Protein AF-A0A9X9F0G4-F1 (afdb_monomer)

Structure (mmCIF, N/CA/C/O backbone):
data_AF-A0A9X9F0G4-F1
#
_entry.id   AF-A0A9X9F0G4-F1
#
loop_
_atom_site.group_PDB
_atom_site.id
_atom_site.type_symbol
_atom_site.label_atom_id
_atom_site.label_alt_id
_atom_site.label_comp_id
_atom_site.label_asym_id
_atom_site.label_entity_id
_atom_site.label_seq_id
_atom_site.pdbx_PDB_ins_code
_atom_site.Cartn_x
_atom_site.Cartn_y
_atom_site.Cartn_z
_atom_site.occupancy
_atom_site.B_iso_or_equiv
_atom_site.auth_seq_id
_atom_site.auth_comp_id
_atom_site.auth_asym_id
_atom_site.auth_atom_id
_atom_site.pdbx_PDB_model_num
ATOM 1 N N . ILE A 1 1 ? 20.045 -25.524 -5.610 1.00 63.16 1 ILE A N 1
ATOM 2 C CA . ILE A 1 1 ? 19.252 -25.279 -4.38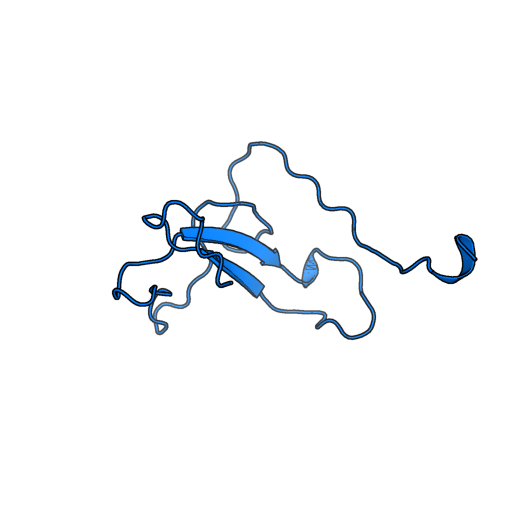1 1.00 63.16 1 ILE A CA 1
ATOM 3 C C . ILE A 1 1 ? 18.971 -23.792 -4.144 1.00 63.16 1 ILE A C 1
ATOM 5 O O . ILE A 1 1 ? 17.831 -23.404 -4.335 1.00 63.16 1 ILE A O 1
ATOM 9 N N . LEU A 1 2 ? 19.940 -22.937 -3.767 1.00 71.81 2 LEU A N 1
ATOM 10 C CA . LEU A 1 2 ? 19.639 -21.510 -3.506 1.00 71.81 2 LEU A CA 1
ATOM 11 C C . LEU A 1 2 ? 19.172 -20.756 -4.766 1.00 71.81 2 LEU A C 1
ATOM 13 O O . LEU A 1 2 ? 18.144 -20.086 -4.725 1.00 71.81 2 LEU A O 1
ATOM 17 N N . GLU A 1 3 ? 19.864 -20.934 -5.894 1.00 78.88 3 GLU A N 1
ATOM 18 C CA . GLU A 1 3 ? 19.535 -20.262 -7.165 1.00 78.88 3 GLU A CA 1
ATOM 19 C C . GLU A 1 3 ? 18.158 -20.659 -7.727 1.00 78.88 3 GLU A C 1
ATOM 21 O O . GLU A 1 3 ? 17.463 -19.830 -8.303 1.00 78.88 3 GLU A O 1
ATOM 26 N N . GLU A 1 4 ? 17.719 -21.898 -7.491 1.00 85.88 4 GLU A N 1
ATOM 27 C CA . GLU A 1 4 ? 16.434 -22.425 -7.983 1.00 85.88 4 GLU A CA 1
ATOM 28 C C . GLU A 1 4 ? 15.219 -21.838 -7.245 1.00 85.88 4 GLU A C 1
ATOM 30 O O . GLU A 1 4 ? 14.096 -21.937 -7.729 1.00 85.88 4 GLU A O 1
ATOM 35 N N . SER A 1 5 ? 15.429 -21.226 -6.074 1.00 90.94 5 SER A N 1
ATOM 36 C CA . SER A 1 5 ? 14.363 -20.615 -5.265 1.00 90.94 5 SER A CA 1
ATOM 37 C C . SER A 1 5 ? 14.190 -19.109 -5.491 1.00 90.94 5 SER A C 1
ATOM 39 O O . SER A 1 5 ? 13.304 -18.499 -4.888 1.00 90.94 5 SER A O 1
ATOM 41 N N . VAL A 1 6 ? 15.020 -18.495 -6.343 1.00 89.94 6 VAL A N 1
ATOM 42 C CA . VAL A 1 6 ? 14.979 -17.050 -6.598 1.00 89.94 6 VAL A CA 1
ATOM 43 C C . VAL A 1 6 ? 13.675 -16.688 -7.302 1.00 89.94 6 VAL A C 1
ATOM 45 O O . VAL A 1 6 ? 13.372 -17.191 -8.381 1.00 89.94 6 VAL A O 1
ATOM 48 N N . LYS A 1 7 ? 12.915 -15.772 -6.698 1.00 87.62 7 LYS A N 1
ATOM 49 C CA . LYS A 1 7 ? 11.727 -15.170 -7.307 1.00 87.62 7 LYS A CA 1
ATOM 50 C C . LYS A 1 7 ? 11.987 -13.698 -7.620 1.00 87.62 7 LYS A C 1
ATOM 52 O O . LYS A 1 7 ? 12.662 -13.031 -6.829 1.00 87.62 7 LYS A O 1
ATOM 57 N N . PRO A 1 8 ? 11.461 -13.175 -8.741 1.00 88.25 8 PRO A N 1
ATOM 58 C CA . PRO A 1 8 ? 11.494 -11.744 -8.998 1.00 88.25 8 PRO A CA 1
ATOM 59 C C . PRO A 1 8 ? 10.761 -11.002 -7.878 1.00 88.25 8 PRO A C 1
ATOM 61 O O . PRO A 1 8 ? 9.758 -11.479 -7.347 1.00 88.25 8 PRO A O 1
ATOM 64 N N . TYR A 1 9 ? 11.277 -9.834 -7.516 1.00 90.00 9 TYR A N 1
ATOM 65 C CA . TYR A 1 9 ? 10.683 -8.979 -6.500 1.00 90.00 9 TYR A CA 1
ATOM 66 C C . TYR A 1 9 ? 10.902 -7.513 -6.857 1.00 90.00 9 TYR A C 1
ATOM 68 O O . TYR A 1 9 ? 11.837 -7.164 -7.581 1.00 90.00 9 TYR A O 1
ATOM 76 N N . VAL A 1 10 ? 10.055 -6.649 -6.305 1.00 91.38 10 VAL A N 1
ATOM 77 C CA . VAL A 1 10 ? 10.242 -5.201 -6.365 1.00 91.38 10 VAL A CA 1
ATOM 78 C C . VAL A 1 10 ? 10.806 -4.745 -5.029 1.00 91.38 10 VAL A C 1
ATOM 80 O O . VAL A 1 10 ? 10.195 -4.937 -3.979 1.00 91.38 10 VAL A O 1
ATOM 83 N N . LYS A 1 11 ? 12.004 -4.158 -5.056 1.00 93.31 11 LYS A N 1
ATOM 84 C CA . LYS A 1 11 ? 12.575 -3.510 -3.876 1.00 93.31 11 LYS A CA 1
ATOM 85 C C . LYS A 1 11 ? 11.888 -2.162 -3.690 1.00 93.31 11 LYS A C 1
ATOM 87 O O . LYS A 1 11 ? 12.034 -1.289 -4.539 1.00 93.31 11 LYS A O 1
ATOM 92 N N . VAL A 1 12 ? 11.203 -1.984 -2.567 1.00 92.44 12 VAL A N 1
ATOM 93 C CA . VAL A 1 12 ? 10.570 -0.711 -2.212 1.00 92.44 12 VAL A CA 1
ATOM 94 C C . VAL A 1 12 ? 11.403 -0.015 -1.140 1.00 92.44 12 VAL A C 1
ATOM 96 O O . VAL A 1 12 ? 11.815 -0.632 -0.158 1.00 92.44 12 VAL A O 1
ATOM 99 N N . SER A 1 13 ? 11.675 1.270 -1.338 1.00 93.50 13 SER A N 1
ATOM 100 C CA . SER A 1 13 ? 12.367 2.128 -0.376 1.00 93.50 13 SER A CA 1
ATOM 101 C C . SER A 1 13 ? 11.712 3.498 -0.359 1.00 93.50 13 SER A C 1
ATOM 103 O O . SER A 1 13 ? 11.435 4.044 -1.423 1.00 93.50 13 SER A O 1
ATOM 105 N N . GLY A 1 14 ? 11.491 4.048 0.832 1.00 91.81 14 GLY A N 1
ATOM 106 C CA . GLY A 1 14 ? 10.906 5.372 1.015 1.00 91.81 14 GLY A CA 1
ATOM 107 C C . GLY A 1 14 ? 11.899 6.381 1.585 1.00 91.81 14 GLY A C 1
ATOM 108 O O . GLY A 1 14 ? 12.901 6.019 2.204 1.00 91.81 14 GLY A O 1
ATOM 109 N N . THR A 1 15 ? 11.575 7.655 1.408 1.00 95.62 15 THR A N 1
ATOM 110 C CA . THR A 1 15 ? 12.192 8.794 2.098 1.00 95.62 15 THR A CA 1
ATOM 111 C C . THR A 1 15 ? 11.091 9.633 2.727 1.00 95.62 15 THR A C 1
ATOM 113 O O . THR A 1 15 ? 9.973 9.650 2.217 1.00 95.62 15 THR A O 1
ATOM 116 N N . LEU A 1 16 ? 11.395 10.348 3.809 1.00 96.44 16 LEU A N 1
ATOM 117 C CA . LEU A 1 16 ? 10.426 11.262 4.407 1.00 96.44 16 LEU A CA 1
ATOM 118 C C . LEU A 1 16 ? 10.138 12.417 3.437 1.00 96.44 16 LEU A C 1
ATOM 120 O O . LEU A 1 16 ? 11.041 13.186 3.109 1.00 96.44 16 LEU A O 1
ATOM 124 N N . ALA A 1 17 ? 8.894 12.512 2.979 1.00 94.81 17 ALA A N 1
ATOM 125 C CA . ALA A 1 17 ? 8.416 13.543 2.071 1.00 94.81 17 ALA A CA 1
ATOM 126 C C . ALA A 1 17 ? 6.887 13.655 2.158 1.00 94.81 17 ALA A C 1
ATOM 128 O O . ALA A 1 17 ? 6.209 12.713 2.570 1.00 94.81 17 ALA A O 1
ATOM 129 N N . GLU A 1 18 ? 6.356 14.800 1.737 1.00 95.56 18 GLU A N 1
ATOM 130 C CA . GLU A 1 18 ? 4.928 14.940 1.447 1.00 95.56 18 GLU A CA 1
ATOM 131 C C . GLU A 1 18 ? 4.573 14.147 0.185 1.00 95.56 18 GLU A C 1
ATOM 133 O O . GLU A 1 18 ? 5.372 14.069 -0.748 1.00 95.56 18 GLU A O 1
ATOM 138 N N . THR A 1 19 ? 3.368 13.576 0.151 1.00 96.50 19 THR A N 1
ATOM 139 C CA . THR A 1 19 ? 2.864 12.801 -0.993 1.00 96.50 19 THR A CA 1
ATOM 140 C C . THR A 1 19 ? 1.456 13.247 -1.359 1.00 96.50 19 THR A C 1
ATOM 142 O O . THR A 1 19 ? 0.608 13.499 -0.501 1.00 96.50 19 THR A O 1
ATOM 145 N N . THR A 1 20 ? 1.180 13.308 -2.652 1.00 96.50 20 THR A N 1
ATOM 146 C CA . THR A 1 20 ? -0.146 13.557 -3.211 1.00 96.50 20 THR A CA 1
ATOM 147 C C . THR A 1 20 ? -1.064 12.351 -3.018 1.00 96.50 20 THR A C 1
ATOM 149 O O . THR A 1 20 ? -0.635 11.261 -2.642 1.00 96.50 20 THR A O 1
ATOM 152 N N . LEU A 1 21 ? -2.364 12.530 -3.252 1.00 96.19 21 LEU A N 1
ATOM 153 C CA . LEU A 1 21 ? -3.380 11.509 -2.978 1.00 96.19 21 LEU A CA 1
ATOM 154 C C . LEU A 1 21 ? -3.159 10.187 -3.739 1.00 96.19 21 LEU A C 1
ATOM 156 O O . LEU A 1 21 ? -3.500 9.131 -3.213 1.00 96.19 21 LEU A O 1
ATOM 160 N N . PHE A 1 22 ? -2.584 10.246 -4.944 1.00 96.81 22 PHE A N 1
ATOM 161 C CA . PHE A 1 22 ? -2.465 9.109 -5.867 1.00 96.81 22 PHE A CA 1
ATOM 162 C C . PHE A 1 22 ? -1.065 8.492 -5.933 1.00 96.81 22 PHE A C 1
ATOM 164 O O . PHE A 1 22 ? -0.871 7.528 -6.663 1.00 96.81 22 PHE A O 1
ATOM 171 N N . GLU A 1 23 ? -0.100 9.024 -5.188 1.00 96.94 23 GLU A N 1
ATOM 172 C CA . GLU A 1 23 ? 1.249 8.458 -5.144 1.00 96.94 23 GLU A CA 1
ATOM 173 C C . GLU A 1 23 ? 1.314 7.235 -4.227 1.00 96.94 23 GLU A C 1
ATOM 175 O O . GLU A 1 23 ? 0.568 7.124 -3.240 1.00 96.94 23 GLU A O 1
ATOM 180 N N . SER A 1 24 ? 2.254 6.337 -4.527 1.00 97.31 24 SER A N 1
ATOM 181 C CA . SER A 1 24 ? 2.670 5.312 -3.577 1.00 97.31 24 SER A CA 1
ATOM 182 C C . SER A 1 24 ? 3.297 5.961 -2.343 1.00 97.31 24 SER A C 1
ATOM 184 O O . SER A 1 24 ? 4.134 6.859 -2.442 1.00 97.31 24 SER A O 1
ATOM 186 N N . LYS A 1 25 ? 2.906 5.504 -1.155 1.00 97.69 25 LYS A N 1
ATOM 187 C CA . LYS A 1 25 ? 3.339 6.083 0.120 1.00 97.69 25 LYS A CA 1
ATOM 188 C C . LYS A 1 25 ? 3.302 5.069 1.254 1.00 97.69 25 LYS A C 1
ATOM 190 O O . LYS A 1 25 ? 2.545 4.102 1.225 1.00 97.69 25 LYS A O 1
ATOM 195 N N . PHE A 1 26 ? 4.091 5.345 2.283 1.00 96.69 26 PHE A N 1
ATOM 196 C CA . PHE A 1 26 ? 3.998 4.688 3.583 1.00 96.69 26 PHE A CA 1
ATOM 197 C C . PHE A 1 26 ? 3.355 5.663 4.564 1.00 96.69 26 PHE A C 1
ATOM 199 O O . PHE A 1 26 ? 3.833 6.789 4.706 1.00 96.69 26 PHE A O 1
ATOM 206 N N . GLY A 1 27 ? 2.278 5.248 5.228 1.00 94.38 27 GLY A N 1
ATOM 207 C CA . GLY A 1 27 ? 1.489 6.141 6.071 1.00 94.38 27 GLY A CA 1
ATOM 208 C C . GLY A 1 27 ? 0.821 7.294 5.312 1.00 94.38 27 GLY A C 1
ATOM 209 O O . GLY A 1 27 ? 0.683 7.281 4.088 1.00 94.38 27 GLY A O 1
ATOM 210 N N . GLY A 1 28 ? 0.417 8.319 6.064 1.00 93.19 28 GLY A N 1
ATOM 211 C CA . GLY A 1 28 ? -0.251 9.507 5.532 1.00 93.19 28 GLY A CA 1
ATOM 212 C C . GLY A 1 28 ? -1.732 9.285 5.220 1.00 93.19 28 GLY A C 1
ATOM 213 O O . GLY A 1 28 ? -2.348 8.329 5.689 1.00 93.19 28 GLY A O 1
ATOM 214 N N . TYR A 1 29 ? -2.315 10.201 4.443 1.00 93.50 29 TYR A N 1
ATOM 215 C CA . TYR A 1 29 ? -3.728 10.131 4.072 1.00 93.50 29 TYR A CA 1
ATOM 216 C C . TYR A 1 29 ? -3.941 9.235 2.839 1.00 93.50 29 TYR A C 1
ATOM 218 O O . TYR A 1 29 ? -3.298 9.477 1.805 1.00 93.50 29 TYR A O 1
ATOM 226 N N . PRO A 1 30 ? -4.832 8.227 2.930 1.00 95.62 30 PRO A N 1
ATOM 227 C CA . PRO A 1 30 ? -5.163 7.345 1.817 1.00 95.62 30 PRO A CA 1
ATOM 228 C C . PRO A 1 30 ? -6.007 8.050 0.757 1.00 95.62 30 PRO A C 1
ATOM 230 O O . PRO A 1 30 ? -6.798 8.945 1.060 1.00 95.62 30 PRO A O 1
ATOM 233 N N . TYR A 1 31 ? -5.916 7.572 -0.483 1.00 96.19 31 TYR A N 1
ATOM 234 C CA . TYR A 1 31 ? -6.998 7.749 -1.445 1.00 96.19 31 TYR A CA 1
ATOM 235 C C . TYR A 1 31 ? -8.239 6.993 -0.956 1.00 96.19 31 TYR A C 1
ATOM 237 O O . TYR A 1 31 ? -8.192 5.780 -0.778 1.00 96.19 31 TYR A O 1
ATOM 245 N N . LEU A 1 32 ? -9.348 7.698 -0.742 1.00 94.81 32 LEU A N 1
ATOM 246 C CA . LEU A 1 32 ? -10.638 7.094 -0.421 1.00 94.81 32 LEU A CA 1
ATOM 247 C C . LEU A 1 32 ? -11.728 7.822 -1.221 1.00 94.81 32 LEU A C 1
ATOM 249 O O . LEU A 1 32 ? -11.865 9.042 -1.075 1.00 94.81 32 LEU A O 1
ATOM 253 N N . PRO A 1 33 ? -12.479 7.125 -2.091 1.00 93.06 33 PRO A N 1
ATOM 254 C CA . PRO A 1 33 ? -13.624 7.715 -2.773 1.00 93.06 33 PRO A CA 1
ATOM 255 C C . PRO A 1 33 ? -14.668 8.241 -1.779 1.00 93.06 33 PRO A C 1
ATOM 257 O O . PRO A 1 33 ? -14.859 7.678 -0.705 1.00 93.06 33 PRO A O 1
ATOM 260 N N . ILE A 1 34 ? -15.365 9.318 -2.146 1.00 91.56 34 ILE A N 1
ATOM 261 C CA . ILE A 1 34 ? -16.323 10.015 -1.263 1.00 91.56 34 ILE A CA 1
ATOM 262 C C . ILE A 1 34 ? -17.497 9.109 -0.854 1.00 91.56 34 ILE A C 1
ATOM 264 O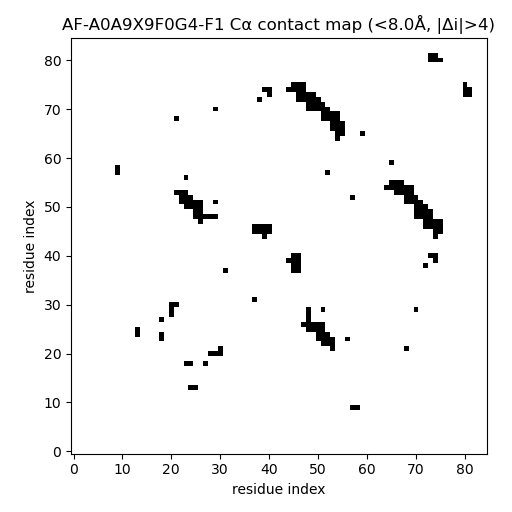 O . ILE A 1 34 ? -18.089 9.292 0.206 1.00 91.56 34 ILE A O 1
ATOM 268 N N . ASP A 1 35 ? -17.844 8.146 -1.701 1.00 95.31 35 ASP A N 1
ATOM 269 C CA . ASP A 1 35 ? -18.927 7.183 -1.516 1.00 95.31 35 ASP A CA 1
ATOM 270 C C . ASP A 1 35 ? -18.494 5.897 -0.792 1.00 95.31 35 ASP A C 1
ATOM 272 O O . ASP A 1 35 ? -19.316 4.999 -0.609 1.00 95.31 35 ASP A O 1
ATOM 276 N N . GLN A 1 36 ? -17.232 5.797 -0.367 1.00 92.94 36 GLN A N 1
ATOM 277 C CA . GLN A 1 36 ? -16.705 4.647 0.364 1.00 92.94 36 GLN A CA 1
ATOM 278 C C . GLN A 1 36 ? -16.583 4.950 1.857 1.00 92.94 36 GLN A C 1
ATOM 280 O O . GLN A 1 36 ? -16.130 6.021 2.266 1.00 92.94 36 GLN A O 1
ATOM 285 N N . GLU A 1 37 ? -16.956 3.979 2.690 1.00 94.00 37 GLU A N 1
ATOM 286 C CA . GLU A 1 37 ? -16.666 4.063 4.117 1.00 94.00 37 GLU A CA 1
ATOM 287 C C . GLU A 1 37 ? -15.181 3.821 4.380 1.00 94.00 37 GLU A C 1
ATOM 289 O O . GLU A 1 37 ? -14.538 2.969 3.765 1.00 94.00 37 GLU A O 1
ATOM 294 N N . HIS A 1 38 ? -14.639 4.558 5.345 1.00 93.88 38 HIS A N 1
ATOM 295 C CA . HIS A 1 38 ? -13.275 4.348 5.795 1.00 93.88 38 HIS A CA 1
ATOM 296 C C . HIS A 1 38 ? -13.124 2.966 6.456 1.00 93.88 38 HIS A C 1
ATOM 298 O O . HIS A 1 38 ? -13.989 2.600 7.261 1.00 93.88 38 HIS A O 1
ATOM 304 N N . PRO A 1 39 ? -12.030 2.222 6.192 1.00 94.19 39 PRO A N 1
ATOM 305 C CA . PRO A 1 39 ? -11.771 0.945 6.847 1.00 94.19 39 PRO A CA 1
ATOM 306 C C . PRO A 1 39 ? -11.776 1.068 8.373 1.00 94.19 39 PRO A C 1
ATOM 308 O O . PRO A 1 39 ? -11.219 2.020 8.935 1.00 94.19 39 PRO A O 1
ATOM 311 N N . LYS A 1 40 ? -12.416 0.097 9.028 1.00 94.12 40 LYS A N 1
ATOM 312 C CA . LYS A 1 40 ? -12.550 -0.000 10.484 1.00 94.12 40 LYS A CA 1
ATOM 313 C C . LYS A 1 40 ? -12.077 -1.368 10.962 1.00 94.12 40 LYS A C 1
ATOM 315 O O . LYS A 1 40 ? -12.217 -2.349 10.235 1.00 94.12 40 LYS A O 1
ATOM 320 N N . ASP A 1 41 ? -11.541 -1.422 12.173 1.00 90.88 41 ASP A N 1
ATOM 321 C CA . ASP A 1 41 ? -11.178 -2.668 12.844 1.00 90.88 41 ASP A CA 1
ATOM 322 C C . ASP A 1 41 ? -12.389 -3.414 13.421 1.00 90.88 41 ASP A C 1
ATOM 324 O O . ASP A 1 41 ? -13.542 -2.996 13.272 1.00 90.88 41 ASP A O 1
ATOM 328 N N . SER A 1 42 ? -12.133 -4.549 14.076 1.00 89.31 42 SER A N 1
ATOM 329 C CA . SER A 1 42 ? -13.168 -5.377 14.705 1.00 89.31 42 SER A CA 1
ATOM 330 C C . SER A 1 42 ? -13.934 -4.663 15.821 1.00 89.31 42 SER A C 1
ATOM 332 O O . SER A 1 42 ? -15.040 -5.083 16.158 1.00 89.31 42 SER A O 1
ATOM 334 N N . ASN A 1 43 ? -13.386 -3.576 16.370 1.00 89.88 43 ASN A N 1
ATOM 335 C CA . ASN A 1 43 ? -14.030 -2.729 17.372 1.00 89.88 43 ASN A CA 1
ATOM 336 C C . ASN A 1 43 ? -14.765 -1.532 16.740 1.00 89.88 43 ASN A C 1
ATOM 338 O O . ASN A 1 43 ? -15.334 -0.702 17.453 1.00 89.88 43 ASN A O 1
ATOM 342 N N . GLY A 1 44 ? -14.769 -1.432 15.407 1.00 91.44 44 GLY A N 1
ATOM 343 C CA . GLY A 1 44 ? -15.379 -0.337 14.663 1.00 91.44 44 GLY A CA 1
ATOM 344 C C . GLY A 1 44 ? -14.543 0.946 14.641 1.00 91.44 44 GLY A C 1
ATOM 345 O O . GLY A 1 44 ? -15.056 1.972 14.187 1.00 91.44 44 GLY A O 1
ATOM 346 N N . GLN A 1 45 ? -13.290 0.915 15.109 1.00 91.44 45 GLN A N 1
ATOM 347 C CA . GLN A 1 45 ? -12.407 2.081 15.102 1.00 91.44 45 GLN A CA 1
ATOM 348 C C . GLN A 1 45 ? -11.753 2.266 13.728 1.00 91.44 45 GLN A C 1
ATOM 350 O O . GLN A 1 45 ? -11.373 1.275 13.103 1.00 91.44 45 GLN A O 1
ATOM 355 N N . PRO A 1 46 ? -11.601 3.506 13.226 1.00 92.38 46 PRO A N 1
ATOM 356 C CA . PRO A 1 46 ? -10.918 3.758 11.961 1.00 92.38 46 PRO A CA 1
ATOM 357 C C . PRO A 1 46 ? -9.472 3.242 11.971 1.00 92.38 46 PRO A C 1
ATOM 359 O O . PRO A 1 46 ? -8.688 3.579 12.856 1.00 92.38 46 PRO A O 1
ATOM 362 N N . MET A 1 47 ? -9.104 2.458 10.959 1.00 94.25 47 MET A N 1
ATOM 363 C CA . MET A 1 47 ? -7.745 1.929 10.806 1.00 94.25 47 MET A CA 1
ATOM 364 C C . MET A 1 47 ? -6.787 2.960 10.206 1.00 94.25 47 MET A C 1
ATOM 366 O O . MET A 1 47 ? -7.163 3.721 9.328 1.00 94.25 47 MET A O 1
ATOM 370 N N . MET A 1 48 ? -5.510 2.950 10.569 1.00 93.69 48 MET A N 1
ATOM 371 C CA . MET A 1 48 ? -4.523 3.807 9.907 1.00 93.69 48 MET A CA 1
ATOM 372 C C . MET A 1 48 ? -3.979 3.174 8.620 1.00 93.69 48 MET A C 1
ATOM 374 O O . MET A 1 48 ? -3.843 1.954 8.520 1.00 93.69 48 MET A O 1
ATOM 378 N N . LEU A 1 49 ? -3.625 4.008 7.638 1.00 95.81 49 LEU A N 1
ATOM 379 C CA . LEU A 1 49 ? -2.923 3.552 6.440 1.00 95.81 49 LEU A CA 1
ATOM 380 C C . LEU A 1 49 ? -1.494 3.140 6.816 1.00 95.81 49 LEU A C 1
ATOM 382 O O . LEU A 1 49 ? -0.727 3.954 7.324 1.00 95.81 49 LEU A O 1
ATOM 386 N N . LEU A 1 50 ? -1.120 1.897 6.525 1.00 95.62 50 LEU A N 1
ATOM 387 C CA . LEU A 1 50 ? 0.261 1.428 6.616 1.00 95.62 50 LEU A CA 1
ATOM 388 C C . LEU A 1 50 ? 1.020 1.758 5.329 1.00 95.62 50 LEU A C 1
ATOM 390 O O . LEU A 1 50 ? 2.102 2.345 5.363 1.00 95.62 50 LEU A O 1
ATOM 394 N N . ALA A 1 51 ? 0.441 1.396 4.186 1.00 96.81 51 ALA A N 1
ATOM 395 C CA . ALA A 1 51 ? 1.018 1.663 2.878 1.00 96.81 51 ALA A CA 1
ATOM 396 C C . ALA A 1 51 ? -0.064 1.740 1.803 1.00 96.81 51 ALA A C 1
ATOM 398 O O . ALA A 1 51 ? -1.063 1.024 1.851 1.00 96.81 51 ALA A O 1
ATOM 399 N N . GLN A 1 52 ? 0.179 2.575 0.806 1.00 97.62 52 GLN A N 1
ATOM 400 C CA . GLN A 1 52 ? -0.590 2.659 -0.422 1.00 97.62 52 GLN A CA 1
ATOM 401 C C . GLN A 1 52 ? 0.375 2.518 -1.597 1.00 97.62 52 GLN A C 1
ATOM 403 O O . GLN A 1 52 ? 1.437 3.133 -1.602 1.00 97.62 52 GLN A O 1
ATOM 408 N N . LEU A 1 53 ? 0.002 1.712 -2.582 1.00 96.44 53 LEU A N 1
ATOM 409 C CA . LEU A 1 53 ? 0.774 1.443 -3.781 1.00 96.44 53 LEU A CA 1
ATOM 410 C C . LEU A 1 53 ? -0.087 1.750 -5.001 1.00 96.44 53 LEU A C 1
ATOM 412 O O . LEU A 1 53 ? -1.117 1.105 -5.222 1.00 96.44 53 LEU A O 1
ATOM 416 N N . ASN A 1 54 ? 0.360 2.712 -5.799 1.00 96.69 54 ASN A N 1
ATOM 417 C CA . ASN A 1 54 ? -0.187 2.935 -7.123 1.00 96.69 54 ASN A CA 1
ATOM 418 C C . ASN A 1 54 ? 0.449 1.921 -8.077 1.00 96.69 54 ASN A C 1
ATOM 420 O O . ASN A 1 54 ? 1.651 1.976 -8.335 1.00 96.69 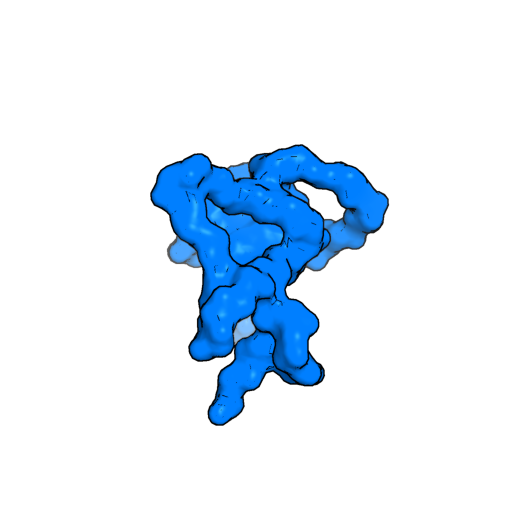54 ASN A O 1
ATOM 424 N N . LEU A 1 55 ? -0.340 0.977 -8.593 1.00 95.50 55 LEU A N 1
ATOM 425 C CA . LEU A 1 55 ? 0.185 -0.103 -9.435 1.00 95.50 55 LEU A CA 1
ATOM 426 C C . LEU A 1 55 ? 0.754 0.404 -10.770 1.00 95.50 55 LEU A C 1
ATOM 428 O O . LEU A 1 55 ? 1.556 -0.294 -11.380 1.00 95.50 55 LEU A O 1
ATOM 432 N N . GLU A 1 56 ? 0.427 1.636 -11.171 1.00 95.12 56 GLU A N 1
ATOM 433 C CA . GLU A 1 56 ? 1.018 2.297 -12.342 1.00 95.12 56 GLU A CA 1
ATOM 434 C C . GLU A 1 56 ? 2.468 2.758 -12.106 1.00 95.12 56 GLU A C 1
ATOM 436 O O . GLU A 1 56 ? 3.216 2.971 -13.059 1.00 95.12 56 GLU A O 1
ATOM 441 N N . GLU A 1 57 ? 2.888 2.894 -10.844 1.00 94.50 57 GLU A N 1
ATOM 442 C CA . GLU A 1 57 ? 4.256 3.264 -10.452 1.00 94.50 57 GLU A CA 1
ATOM 443 C C . GLU A 1 57 ? 5.158 2.037 -10.242 1.00 94.50 57 GLU A C 1
ATOM 445 O O . GLU A 1 57 ? 6.375 2.166 -10.077 1.00 94.50 57 GLU A O 1
ATOM 450 N N . ILE A 1 58 ? 4.576 0.835 -10.240 1.00 92.06 58 ILE A N 1
ATOM 451 C CA . ILE A 1 58 ? 5.281 -0.418 -9.979 1.00 92.06 58 ILE A CA 1
ATOM 452 C C . ILE A 1 58 ? 5.604 -1.106 -11.314 1.00 92.06 58 ILE A C 1
ATOM 454 O O . ILE A 1 58 ? 4.747 -1.187 -12.194 1.00 92.06 58 ILE A O 1
ATOM 458 N N . PRO A 1 59 ? 6.828 -1.643 -11.499 1.00 92.06 59 PRO A N 1
ATOM 459 C CA . PRO A 1 59 ? 7.138 -2.467 -12.663 1.00 92.06 59 PRO A CA 1
ATOM 460 C C . PRO A 1 59 ? 6.152 -3.631 -12.798 1.00 92.06 59 PRO A C 1
ATOM 462 O O . PRO A 1 59 ? 5.760 -4.218 -11.796 1.00 92.06 59 PRO A O 1
ATOM 465 N N . ASN A 1 60 ? 5.795 -4.012 -14.025 1.00 90.50 60 ASN A N 1
ATOM 466 C CA . ASN A 1 60 ? 4.881 -5.133 -14.252 1.00 90.50 60 ASN A CA 1
ATOM 467 C C . ASN A 1 60 ? 5.397 -6.419 -13.573 1.00 90.50 60 ASN A C 1
ATOM 469 O O . ASN A 1 60 ? 6.498 -6.888 -13.876 1.00 90.50 60 ASN A O 1
ATOM 473 N N . ILE A 1 61 ? 4.585 -6.976 -12.672 1.00 88.19 61 ILE A N 1
ATOM 474 C CA . ILE A 1 61 ? 4.828 -8.249 -11.992 1.00 88.19 61 ILE A CA 1
ATOM 475 C C . ILE A 1 61 ? 3.811 -9.255 -12.518 1.00 88.19 61 ILE A C 1
ATOM 477 O O . ILE A 1 61 ? 2.613 -8.974 -12.574 1.00 88.19 61 ILE A O 1
ATOM 481 N N . GLU A 1 62 ? 4.284 -10.449 -12.867 1.00 89.00 62 GLU A N 1
ATOM 482 C CA . GLU A 1 62 ? 3.411 -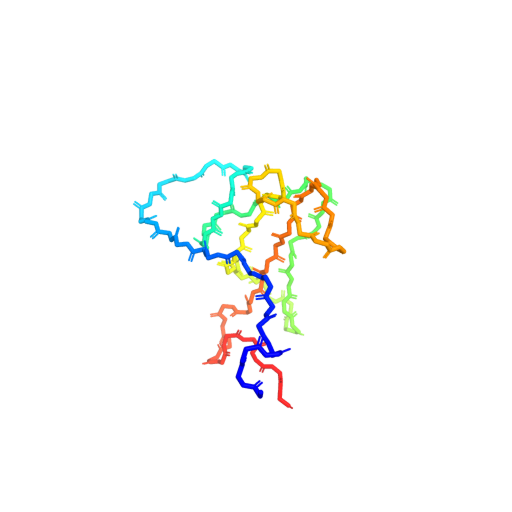11.544 -13.276 1.00 89.00 62 GLU A CA 1
ATOM 483 C C . GLU A 1 62 ? 2.305 -11.777 -12.229 1.00 89.00 62 GLU A C 1
ATOM 485 O O . GLU A 1 62 ? 2.572 -11.845 -11.029 1.00 89.00 62 GLU A O 1
ATOM 490 N N . HIS A 1 63 ? 1.058 -11.879 -12.695 1.00 88.38 63 HIS A N 1
ATOM 491 C CA . HIS A 1 63 ? -0.151 -12.064 -11.880 1.00 88.38 63 HIS A CA 1
ATOM 492 C C . HIS A 1 63 ? -0.598 -10.877 -11.005 1.00 88.38 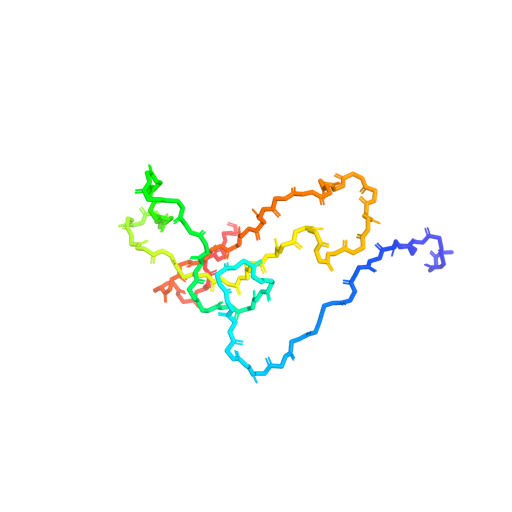63 HIS A C 1
ATOM 494 O O . HIS A 1 63 ? -1.586 -11.019 -10.285 1.00 88.38 63 HIS A O 1
ATOM 500 N N . MET A 1 64 ? 0.045 -9.709 -11.089 1.00 90.12 64 MET A N 1
ATOM 501 C CA . MET A 1 64 ? -0.450 -8.483 -10.450 1.00 90.12 64 MET A CA 1
ATOM 502 C C . MET A 1 64 ? -1.237 -7.613 -11.444 1.00 90.12 64 MET A C 1
ATOM 504 O O . MET A 1 64 ? -0.915 -7.598 -12.636 1.00 90.12 64 MET A O 1
ATOM 508 N N . PRO A 1 65 ? -2.261 -6.863 -10.994 1.00 94.25 65 PRO A N 1
ATOM 509 C CA . PRO A 1 65 ? -2.898 -5.853 -11.833 1.00 94.25 65 PRO A CA 1
ATOM 510 C C . PRO A 1 65 ? -1.898 -4.762 -12.249 1.00 94.25 65 PRO A C 1
ATOM 512 O O . PRO A 1 65 ? -0.988 -4.429 -11.496 1.00 94.25 65 PRO A O 1
ATOM 515 N N . GLN A 1 66 ? -2.091 -4.185 -13.438 1.00 93.62 66 GLN A N 1
ATOM 516 C CA . GLN A 1 66 ? -1.241 -3.099 -13.961 1.00 93.62 66 GLN A CA 1
ATOM 517 C C . GLN A 1 66 ? -1.722 -1.697 -13.563 1.00 93.62 66 GLN A C 1
ATOM 519 O O . GLN A 1 6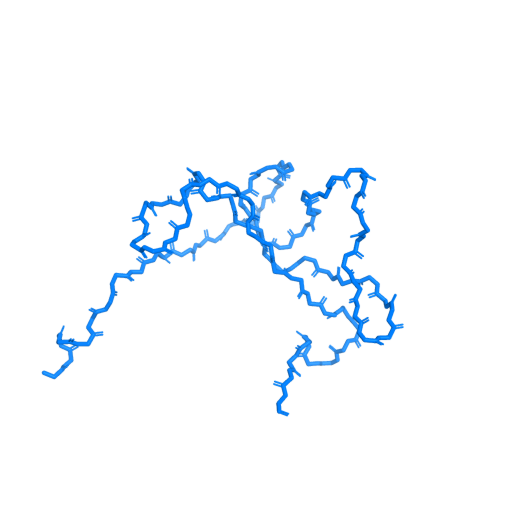6 ? -0.996 -0.726 -13.733 1.00 93.62 66 GLN A O 1
ATOM 524 N N . HIS A 1 67 ? -2.953 -1.592 -13.065 1.00 95.44 67 HIS A N 1
ATOM 525 C CA . HIS A 1 67 ? -3.605 -0.337 -12.709 1.00 95.44 67 HIS A CA 1
ATOM 526 C C . HIS A 1 67 ? -4.387 -0.505 -11.412 1.00 95.44 67 HIS A C 1
ATOM 528 O O . HIS A 1 67 ? -4.822 -1.611 -11.075 1.00 95.44 67 HIS A O 1
ATOM 534 N N . GLY A 1 68 ? -4.623 0.614 -10.734 1.00 94.81 68 GLY A N 1
ATOM 535 C CA . GLY A 1 68 ? -5.403 0.675 -9.506 1.00 94.81 68 GLY A CA 1
ATOM 536 C C . GLY A 1 68 ? -4.556 0.968 -8.274 1.00 94.81 68 GLY A C 1
ATOM 537 O O . GLY A 1 68 ? -3.328 1.053 -8.329 1.00 94.81 68 GLY A O 1
ATOM 538 N N . MET A 1 69 ? -5.255 1.140 -7.155 1.00 96.25 69 MET A N 1
ATOM 539 C CA . MET A 1 69 ? -4.668 1.507 -5.874 1.00 96.25 69 MET A CA 1
ATOM 540 C C . MET A 1 69 ? -4.760 0.326 -4.912 1.00 96.25 69 MET A C 1
ATOM 542 O O . MET A 1 69 ? -5.860 -0.103 -4.567 1.00 96.25 69 MET A O 1
ATOM 546 N N . LEU A 1 70 ? -3.615 -0.202 -4.482 1.00 95.50 70 LEU A N 1
ATOM 547 C CA . LEU A 1 70 ? -3.54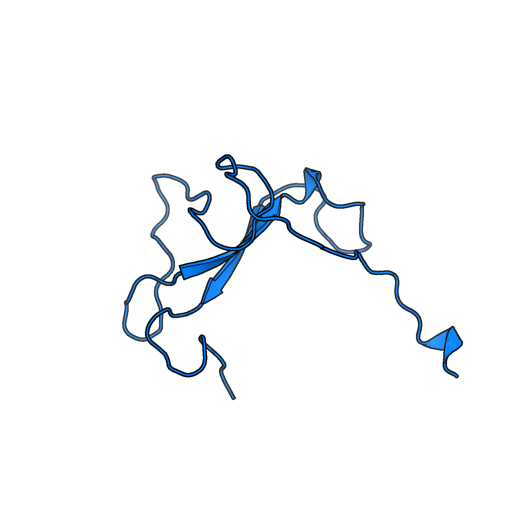4 -1.222 -3.438 1.00 95.50 70 LEU A CA 1
ATOM 548 C C . LEU A 1 70 ? -3.218 -0.549 -2.107 1.00 95.50 70 LEU A C 1
ATOM 550 O O . LEU A 1 70 ? -2.244 0.193 -2.012 1.00 95.50 70 LEU A O 1
ATOM 554 N N . GLN A 1 71 ? -4.022 -0.798 -1.079 1.00 97.12 71 GLN A N 1
ATOM 555 C CA . GLN A 1 71 ? -3.901 -0.122 0.210 1.00 97.12 71 GLN A CA 1
ATOM 556 C C . GLN A 1 71 ? -3.920 -1.141 1.346 1.00 97.12 71 GLN A C 1
ATOM 558 O O . GLN A 1 71 ? -4.731 -2.065 1.350 1.00 97.12 71 GLN A O 1
ATOM 563 N N . PHE A 1 72 ? -3.031 -0.949 2.314 1.00 96.00 72 PHE A N 1
ATOM 564 C CA . PHE A 1 72 ? -2.910 -1.765 3.514 1.00 96.00 72 PHE A CA 1
ATOM 565 C C . PHE A 1 72 ? -3.267 -0.911 4.723 1.00 96.00 72 PHE A C 1
ATOM 567 O O . PHE A 1 72 ? -2.640 0.125 4.955 1.00 96.00 72 PHE A O 1
ATOM 574 N N . PHE A 1 73 ? -4.253 -1.356 5.492 1.00 94.56 73 PHE A N 1
ATOM 575 C CA . PHE A 1 73 ? -4.734 -0.685 6.694 1.00 94.56 73 PHE A CA 1
ATOM 576 C C . PHE A 1 73 ? -4.477 -1.564 7.917 1.00 94.56 73 PHE A C 1
ATOM 578 O O . PHE A 1 73 ? -4.568 -2.787 7.821 1.00 94.56 73 PHE A O 1
ATOM 585 N N . ILE A 1 74 ? -4.150 -0.939 9.046 1.00 92.81 74 ILE A N 1
ATOM 586 C CA . ILE A 1 74 ? -3.908 -1.612 10.329 1.00 92.81 74 ILE A CA 1
ATOM 587 C C . ILE A 1 74 ? -4.655 -0.891 11.452 1.00 92.81 74 ILE A C 1
ATOM 589 O O . ILE A 1 74 ? -4.857 0.325 11.376 1.00 92.81 74 ILE A O 1
ATOM 593 N N . SER A 1 75 ? -5.063 -1.612 12.501 1.00 90.88 75 SER A N 1
ATOM 594 C CA . SER A 1 75 ? -5.607 -0.950 13.692 1.00 90.88 75 SER A CA 1
ATOM 5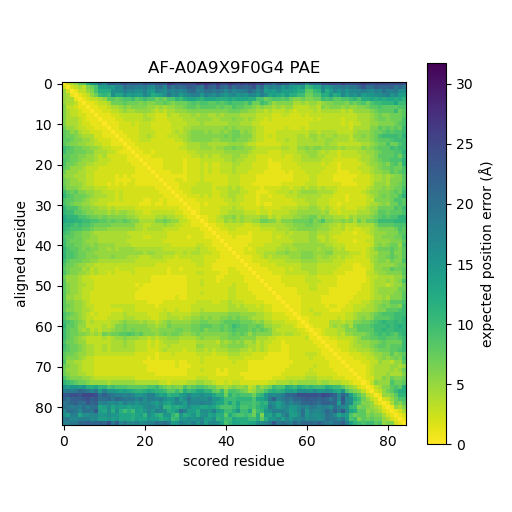95 C C . SER A 1 75 ? -4.525 -0.075 14.329 1.00 90.88 75 SER A C 1
ATOM 597 O O . SER A 1 75 ? -3.368 -0.482 14.445 1.00 90.88 75 SER A O 1
ATOM 599 N N . ALA A 1 76 ? -4.901 1.149 14.698 1.00 77.44 76 ALA A N 1
ATOM 600 C CA . ALA A 1 76 ? -4.005 2.103 15.343 1.00 77.44 76 ALA A CA 1
ATOM 601 C C . ALA A 1 76 ? -3.917 1.895 16.864 1.00 77.44 76 ALA A C 1
ATOM 603 O O . ALA A 1 76 ? -2.973 2.379 17.485 1.00 77.44 76 ALA A O 1
ATOM 604 N N . GLU A 1 77 ? -4.900 1.210 17.456 1.00 70.88 77 GLU A N 1
ATOM 605 C CA . GLU A 1 77 ? -5.031 1.072 18.913 1.00 70.88 77 GLU A CA 1
ATOM 606 C C . GLU A 1 77 ? -4.673 -0.322 19.435 1.00 70.88 77 GLU A C 1
ATOM 608 O O . GLU A 1 77 ? -4.550 -0.515 20.642 1.00 70.88 77 GLU A O 1
ATOM 613 N N . GLU A 1 78 ? -4.473 -1.298 18.551 1.00 65.75 78 GLU A N 1
ATOM 614 C CA . GLU A 1 78 ? -3.996 -2.615 18.957 1.00 65.75 78 GLU A CA 1
ATOM 615 C C . GLU A 1 78 ? -2.471 -2.620 19.117 1.00 65.75 78 GLU A C 1
ATOM 617 O O . GLU A 1 78 ? -1.733 -2.323 18.176 1.00 65.75 78 GLU A O 1
ATOM 622 N N . ASP A 1 79 ? -1.995 -3.061 20.287 1.00 64.88 79 ASP A N 1
ATOM 623 C CA . ASP A 1 79 ? -0.567 -3.179 20.643 1.00 64.88 79 ASP A CA 1
ATOM 624 C C . ASP A 1 79 ? 0.259 -4.043 19.661 1.00 64.88 79 ASP A C 1
ATOM 626 O O . ASP A 1 79 ? 1.491 -4.036 19.691 1.00 64.88 79 ASP A O 1
ATOM 630 N N . LEU A 1 80 ? -0.414 -4.803 18.791 1.00 69.69 80 LEU A N 1
ATOM 631 C CA . LEU A 1 80 ? 0.171 -5.733 17.825 1.00 69.69 80 LEU A CA 1
ATOM 632 C C . LEU A 1 80 ? 0.032 -5.280 16.363 1.00 69.69 80 LEU A C 1
ATOM 634 O O . LEU A 1 80 ? 0.311 -6.071 15.464 1.00 69.69 80 LEU A O 1
ATOM 638 N N . PHE A 1 81 ? -0.380 -4.032 16.105 1.00 67.12 81 PHE A N 1
ATOM 639 C CA . PHE A 1 81 ? -0.531 -3.482 14.749 1.00 67.12 81 PHE A CA 1
ATOM 640 C C . PHE A 1 81 ? -1.452 -4.321 13.837 1.00 67.12 81 PHE A C 1
ATOM 642 O O . PHE A 1 81 ? -1.196 -4.450 12.638 1.00 67.12 81 PHE A O 1
ATOM 649 N N . GLY A 1 82 ? -2.517 -4.908 14.394 1.00 62.56 82 GLY A N 1
ATOM 650 C CA . GLY A 1 82 ? -3.485 -5.715 13.643 1.00 62.56 82 GLY A CA 1
ATOM 651 C C . GLY A 1 82 ? -3.009 -7.120 13.255 1.00 62.56 82 GLY A C 1
ATOM 652 O O . GLY A 1 82 ? -3.540 -7.695 12.307 1.00 62.56 82 GLY A O 1
ATOM 653 N N . ALA A 1 83 ? -1.993 -7.671 13.930 1.00 69.44 83 ALA A N 1
ATOM 654 C CA . ALA A 1 83 ? -1.589 -9.060 13.725 1.00 69.44 83 ALA A CA 1
ATOM 655 C C . ALA A 1 83 ? -2.644 -10.040 14.277 1.00 69.44 83 ALA A C 1
ATOM 657 O O . ALA A 1 83 ? -2.923 -10.044 15.475 1.00 69.44 83 ALA A O 1
ATOM 658 N N . ASP A 1 84 ? -3.170 -10.896 13.398 1.00 66.75 84 ASP A N 1
ATOM 659 C CA . ASP A 1 84 ? -4.061 -12.016 13.729 1.00 66.75 84 ASP A CA 1
ATOM 660 C C . ASP A 1 84 ? -3.246 -13.326 13.718 1.00 66.75 84 ASP A C 1
ATOM 662 O O . ASP A 1 84 ? -2.550 -13.607 12.734 1.00 66.75 84 ASP A O 1
ATOM 666 N N . PHE A 1 85 ? -3.263 -14.081 14.824 1.00 61.88 85 PHE A N 1
ATOM 667 C CA . PHE A 1 85 ? -2.435 -15.279 15.060 1.00 61.88 85 PHE A CA 1
ATOM 668 C C . PHE A 1 85 ? -3.275 -16.548 15.215 1.00 61.88 85 PHE A C 1
ATOM 670 O O . PHE A 1 85 ? -4.263 -16.517 15.982 1.00 61.88 85 PHE A O 1
#

pLDDT: mean 89.74, std 9.6, range [61.88, 97.69]

InterPro domains:
  IPR015315 Protein of unknown function DUF1963 [PF09234] (24-85)
  IPR035948 YwqG-like superfamily [SSF103032] (2-84)

Solvent-accessible surface area (backbone atoms only — not comparable to full-atom values): 5790 Å² total; per-residue (Å²): 112,76,78,79,68,70,69,93,79,84,90,82,86,88,75,97,70,91,76,62,64,75,50,61,38,73,40,73,77,73,72,69,62,91,92,54,81,78,61,53,42,99,86,67,46,72,36,42,45,53,34,36,41,28,29,73,80,48,79,92,50,91,97,55,72,66,64,58,78,51,73,41,70,28,36,75,84,46,98,62,57,61,73,85,133

Radius of gyration: 15.63 Å; Cα contacts (8 Å, |Δi|>4): 101; chains: 1; bounding box: 39×40×35 Å

Sequence (85 aa):
ILEESVKPYVKVSGTLAETTLFESKFGGYPYLPIDQEHPKDSNGQPMMLLAQLNLEEIPNIEHMPQHGMLQFFISAEEDLFGADF

Mean predicted aligned error: 5.46 Å

Organism: Bacillus cereus (NCBI:txid1396)

Secondary structure (DSSP, 8-state):
-TGGG----------S----TTS-EESSPPP--TTSPPPB-TTSPBPEEEEEEEGGGSPP-TTS-SSSEEEEEE-SSSTTTT---

Foldseek 3Di:
DVVVPDDDDDDDDDDDDDDDAQAKD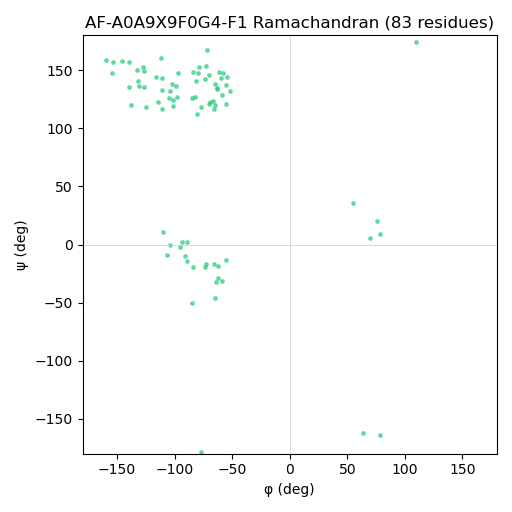AWDDHDDDPPDDADADPVRHHWTWGIKHALCVPPDDPPDDNGDIDTDTFHPPDPVRNDDD

Nearest PDB structures (foldseek):
  1pv5-assembly1_A  TM=9.791E-01  e=2.374E-06  Bacillus subtilis
  3qyg-assembly4_H  TM=2.555E-01  e=8.352E+00  Pseudomonas putida